Protein AF-A0A3P7NT03-F1 (afdb_monomer_lite)

pLDDT: mean 86.5, std 14.12, range [41.0, 97.88]

Organism: Dibothriocephalus latus (NCBI:txid60516)

InterPro domains:
  IPR024571 ERAP1-like C-terminal domain [PF11838] (2-152)

Secondary structure (DSSP, 8-state):
-GGGGTT---HHHHHHHHHHHHHHHHHHHHHHPPPSSS---PPPPHHHHHHHHHHHHHHHHHHHHH-SS--TT--HHHHHHHHHHHHHHHHTT-HHHHHHHHHHHHHHHHHHHHSPTTSPP-SPPPHHHHHHHHHHHHHHHHHHHHHHHHHHHHHHHHGGGSSSPPP-

Structure (mmCIF, N/CA/C/O backbone):
data_AF-A0A3P7NT03-F1
#
_entry.id   AF-A0A3P7NT03-F1
#
loop_
_atom_site.group_PDB
_atom_site.id
_atom_site.type_symbol
_atom_site.label_atom_id
_atom_site.label_alt_id
_atom_site.label_comp_id
_atom_site.label_asym_id
_atom_site.label_entity_id
_atom_site.label_seq_id
_atom_site.pdbx_PDB_ins_code
_atom_site.Cartn_x
_atom_site.Cartn_y
_atom_site.Cartn_z
_atom_site.occupancy
_atom_site.B_iso_or_equiv
_atom_site.auth_seq_id
_atom_site.auth_comp_id
_atom_site.auth_asym_id
_atom_site.auth_atom_id
_atom_site.pdbx_PDB_model_num
ATOM 1 N N . MET A 1 1 ? 21.536 -10.353 -6.573 1.00 52.12 1 MET A N 1
ATOM 2 C CA . MET A 1 1 ? 21.530 -10.018 -5.131 1.00 52.12 1 MET A CA 1
ATOM 3 C C . MET A 1 1 ? 20.131 -10.073 -4.513 1.00 52.12 1 MET A C 1
ATOM 5 O O . MET A 1 1 ? 20.013 -10.629 -3.436 1.00 52.12 1 MET A O 1
ATOM 9 N N . THR A 1 2 ? 19.061 -9.627 -5.185 1.00 57.62 2 THR A N 1
ATOM 10 C CA . THR A 1 2 ? 17.682 -9.627 -4.634 1.00 57.62 2 THR A CA 1
ATOM 11 C C . THR A 1 2 ? 17.112 -11.000 -4.253 1.00 57.62 2 THR A C 1
ATOM 13 O O . THR A 1 2 ? 16.342 -11.088 -3.306 1.00 57.62 2 THR A O 1
ATOM 16 N N . ARG A 1 3 ? 17.541 -12.088 -4.910 1.00 64.88 3 ARG A N 1
ATOM 17 C CA . ARG A 1 3 ? 17.150 -13.468 -4.548 1.00 64.88 3 ARG A CA 1
ATOM 18 C C . ARG A 1 3 ? 17.478 -13.858 -3.099 1.00 64.88 3 ARG A C 1
ATOM 20 O O . ARG A 1 3 ? 16.793 -14.711 -2.557 1.00 64.88 3 ARG A O 1
ATOM 27 N N . ALA A 1 4 ? 18.485 -13.241 -2.476 1.00 73.81 4 ALA A N 1
ATOM 28 C CA . ALA A 1 4 ? 18.837 -13.518 -1.080 1.00 73.81 4 ALA A CA 1
ATOM 29 C C . ALA A 1 4 ? 17.763 -13.046 -0.083 1.00 73.81 4 ALA A C 1
ATOM 31 O O . ALA A 1 4 ? 17.723 -13.545 1.031 1.00 73.81 4 ALA A O 1
ATOM 32 N N . TYR A 1 5 ? 16.890 -12.120 -0.494 1.00 74.56 5 TYR A N 1
ATOM 33 C CA . TYR A 1 5 ? 15.818 -11.570 0.340 1.00 74.56 5 TYR A CA 1
ATOM 34 C C . TYR A 1 5 ? 14.468 -12.261 0.115 1.00 74.56 5 TYR A C 1
ATOM 36 O O . TYR A 1 5 ? 13.448 -11.826 0.641 1.00 74.56 5 TYR A O 1
ATOM 44 N N . THR A 1 6 ? 14.423 -13.325 -0.695 1.00 75.94 6 THR A N 1
ATOM 45 C CA . THR A 1 6 ? 13.191 -14.105 -0.861 1.00 75.94 6 THR A CA 1
ATOM 46 C C . THR A 1 6 ? 12.897 -14.849 0.440 1.00 75.94 6 THR A C 1
ATOM 48 O O . THR A 1 6 ? 13.698 -15.679 0.859 1.00 75.94 6 THR A O 1
ATOM 51 N N . GLY A 1 7 ? 11.758 -14.548 1.068 1.00 76.38 7 GLY A N 1
ATOM 52 C CA . GLY A 1 7 ? 11.378 -15.121 2.365 1.00 76.38 7 GLY A CA 1
ATOM 53 C C . GLY A 1 7 ? 11.929 -14.378 3.587 1.00 76.38 7 GLY A C 1
ATOM 54 O O . GLY A 1 7 ? 11.743 -14.859 4.699 1.00 76.38 7 GLY A O 1
ATOM 55 N N . GLU A 1 8 ? 12.574 -13.223 3.399 1.00 88.69 8 GLU A N 1
ATOM 56 C CA . GLU A 1 8 ? 12.919 -12.309 4.495 1.00 88.69 8 GLU A CA 1
ATOM 57 C C . GLU A 1 8 ? 11.645 -11.841 5.214 1.00 88.69 8 GLU A C 1
ATOM 59 O O . GLU A 1 8 ? 10.677 -11.467 4.553 1.00 88.69 8 GLU A O 1
ATOM 64 N N . ASP A 1 9 ? 11.637 -11.821 6.546 1.00 91.50 9 ASP A N 1
ATOM 65 C CA . ASP A 1 9 ? 10.481 -11.423 7.362 1.00 91.50 9 ASP A CA 1
ATOM 66 C C . ASP A 1 9 ? 10.838 -10.490 8.531 1.00 91.50 9 ASP A C 1
ATOM 68 O O . ASP A 1 9 ? 10.007 -10.217 9.399 1.00 91.50 9 ASP A O 1
ATOM 72 N N . SER A 1 10 ? 12.046 -9.929 8.534 1.00 93.75 10 SER A N 1
ATOM 73 C CA . SER A 1 10 ? 12.445 -8.895 9.481 1.00 93.75 10 SER A CA 1
ATOM 74 C C . SER A 1 10 ? 11.955 -7.511 9.053 1.00 93.75 10 SER A C 1
ATOM 76 O O . SER A 1 10 ? 12.306 -7.009 7.979 1.00 93.75 10 SER A O 1
ATOM 78 N N . TYR A 1 11 ? 11.222 -6.833 9.941 1.00 94.25 11 TYR A N 1
ATOM 79 C CA . TYR A 1 11 ? 10.833 -5.429 9.777 1.00 94.25 11 TYR A CA 1
ATOM 80 C C . TYR A 1 11 ? 12.037 -4.524 9.478 1.00 94.25 11 TYR A C 1
ATOM 82 O O . TYR A 1 11 ? 11.968 -3.672 8.590 1.00 94.25 11 TYR A O 1
ATOM 90 N N . SER A 1 12 ? 13.154 -4.700 10.193 1.00 95.06 12 SER A N 1
ATOM 91 C CA . SER A 1 12 ? 14.313 -3.813 10.048 1.00 95.06 12 SER A CA 1
ATOM 92 C C . SER A 1 12 ? 14.933 -3.920 8.656 1.00 95.06 12 SER A C 1
ATOM 94 O O . SER A 1 12 ? 15.227 -2.896 8.040 1.00 95.06 12 SER A O 1
ATOM 96 N N . VAL A 1 13 ? 15.041 -5.135 8.113 1.00 95.38 13 VAL A N 1
ATOM 97 C CA . VAL A 1 13 ? 15.543 -5.364 6.752 1.00 95.38 13 VAL A CA 1
ATOM 98 C C . VAL A 1 13 ? 14.566 -4.801 5.722 1.00 95.38 13 VAL A C 1
ATOM 100 O O . VAL A 1 13 ? 14.968 -4.058 4.823 1.00 95.38 13 VAL A O 1
ATOM 103 N N . TRP A 1 14 ? 13.273 -5.089 5.879 1.00 96.31 14 TRP A N 1
ATOM 104 C CA . TRP A 1 14 ? 12.242 -4.626 4.953 1.00 96.31 14 TRP A CA 1
ATOM 105 C C . TRP A 1 14 ? 12.077 -3.110 4.924 1.00 96.31 14 TRP A C 1
ATOM 107 O O . TRP A 1 14 ? 11.837 -2.566 3.850 1.00 96.31 14 TRP A O 1
ATOM 117 N N . SER A 1 15 ? 12.250 -2.413 6.048 1.00 95.19 15 SER A N 1
ATOM 118 C CA . SER A 1 15 ? 12.194 -0.946 6.084 1.00 95.19 15 SER A CA 1
ATOM 119 C C . SER A 1 15 ? 13.243 -0.301 5.169 1.00 95.19 15 SER A C 1
ATOM 121 O O . SER A 1 15 ? 12.922 0.594 4.385 1.00 95.19 15 SER A O 1
ATOM 123 N N . VAL A 1 16 ? 14.474 -0.821 5.186 1.00 96.19 16 VAL A N 1
ATOM 124 C CA . VAL A 1 16 ? 15.570 -0.350 4.330 1.00 96.19 16 VAL A CA 1
ATOM 125 C C . VAL A 1 16 ? 15.345 -0.779 2.881 1.00 96.19 16 VAL A C 1
ATOM 127 O O . VAL A 1 16 ? 15.507 0.022 1.957 1.00 96.19 16 VAL A O 1
ATOM 130 N N . LEU A 1 17 ? 14.928 -2.029 2.665 1.00 95.25 17 LEU A N 1
ATOM 131 C CA . LEU A 1 17 ? 14.656 -2.558 1.330 1.00 95.25 17 LEU A CA 1
ATOM 132 C C . LEU A 1 17 ? 13.537 -1.774 0.630 1.00 95.25 17 LEU A C 1
ATOM 134 O O . LEU A 1 17 ? 13.696 -1.369 -0.522 1.00 95.25 17 LEU A O 1
ATOM 138 N N . ALA A 1 18 ? 12.429 -1.513 1.324 1.00 95.50 18 ALA A N 1
ATOM 139 C CA . ALA A 1 18 ? 11.299 -0.754 0.800 1.00 95.50 18 ALA A CA 1
ATOM 140 C C . ALA A 1 18 ? 11.693 0.685 0.447 1.00 95.50 18 ALA A C 1
ATOM 142 O O . ALA A 1 18 ? 11.285 1.191 -0.601 1.00 95.50 18 ALA A O 1
ATOM 143 N N . GLN A 1 19 ? 12.538 1.323 1.264 1.00 95.81 19 GLN A N 1
ATOM 144 C CA . GLN A 1 19 ? 13.076 2.645 0.955 1.00 95.81 19 GLN A CA 1
ATOM 145 C C . GLN A 1 19 ? 13.895 2.623 -0.342 1.00 95.81 19 GLN A C 1
ATOM 147 O O . GLN A 1 19 ? 13.640 3.430 -1.236 1.00 95.81 19 GLN A O 1
ATOM 152 N N . GLY A 1 20 ? 14.809 1.659 -0.492 1.00 96.19 20 GLY A N 1
ATOM 153 C CA . GLY A 1 20 ? 15.608 1.499 -1.709 1.00 96.19 20 GLY A CA 1
ATOM 154 C C . GLY A 1 20 ? 14.755 1.248 -2.958 1.00 96.19 20 GLY A C 1
ATOM 155 O O . GLY A 1 20 ? 14.949 1.900 -3.984 1.00 96.19 20 GLY A O 1
ATOM 156 N N . LEU A 1 21 ? 13.756 0.363 -2.864 1.00 95.69 21 LEU A N 1
ATOM 157 C CA . LEU A 1 21 ? 12.806 0.099 -3.953 1.00 95.69 21 LEU A CA 1
ATOM 158 C C . LEU A 1 21 ? 12.003 1.354 -4.327 1.00 95.69 21 LEU A C 1
ATOM 160 O O . LEU A 1 21 ? 11.770 1.611 -5.510 1.00 95.69 21 LEU A O 1
ATOM 164 N N . SER A 1 22 ? 11.602 2.160 -3.338 1.00 94.06 22 SER A N 1
ATOM 165 C CA . SER A 1 22 ? 10.911 3.428 -3.581 1.00 94.06 22 SER A CA 1
ATOM 166 C C . SER A 1 22 ? 11.816 4.447 -4.275 1.00 94.06 22 SER A C 1
ATOM 168 O O . SER A 1 22 ? 11.352 5.130 -5.185 1.00 94.06 22 SER A O 1
ATOM 170 N N . SER A 1 23 ? 13.093 4.544 -3.897 1.00 96.12 23 SER A N 1
ATOM 171 C CA . SER A 1 23 ? 14.052 5.432 -4.564 1.00 96.12 23 SER A CA 1
ATOM 172 C C . SER A 1 23 ? 14.255 5.051 -6.030 1.00 96.12 23 SER A C 1
ATOM 174 O O . SER A 1 23 ? 14.211 5.921 -6.895 1.00 96.12 23 SER A O 1
ATOM 176 N N . VAL A 1 24 ? 14.403 3.756 -6.333 1.00 95.62 24 VAL A N 1
ATOM 177 C CA . VAL A 1 24 ? 14.500 3.278 -7.723 1.00 95.62 24 VAL A CA 1
ATOM 178 C C . VAL A 1 24 ? 13.238 3.628 -8.508 1.00 95.62 24 VAL A C 1
ATOM 180 O O . VAL A 1 24 ? 13.340 4.115 -9.629 1.00 95.62 24 VAL A O 1
ATOM 183 N N . ARG A 1 25 ? 12.050 3.441 -7.918 1.00 93.75 25 ARG A N 1
ATOM 184 C CA . ARG A 1 25 ? 10.785 3.804 -8.571 1.00 93.75 25 ARG A CA 1
ATOM 185 C C . ARG A 1 25 ? 10.738 5.276 -8.962 1.00 93.75 25 ARG A C 1
ATOM 187 O O . ARG A 1 25 ? 10.371 5.566 -10.093 1.00 93.75 25 ARG A O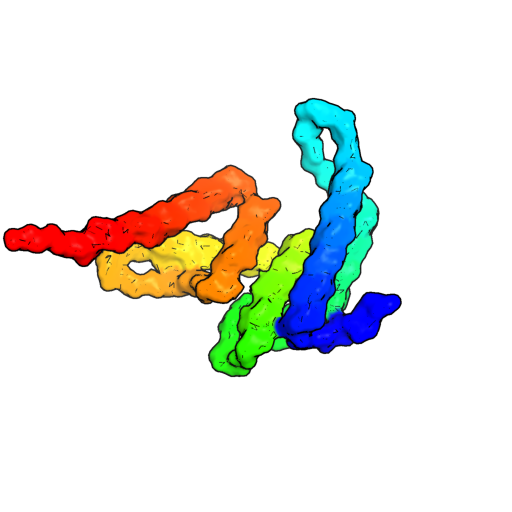 1
ATOM 194 N N . VAL A 1 26 ? 11.104 6.175 -8.047 1.00 92.12 26 VAL A N 1
ATOM 195 C CA . VAL A 1 26 ? 11.129 7.619 -8.328 1.00 92.12 26 VAL A CA 1
ATOM 196 C C . VAL A 1 26 ? 12.037 7.901 -9.522 1.00 92.12 26 VAL A C 1
ATOM 198 O O . VAL A 1 26 ? 11.605 8.553 -10.460 1.00 92.12 26 VAL A O 1
ATOM 201 N N . LEU A 1 27 ? 13.247 7.335 -9.552 1.00 92.81 27 LEU A N 1
ATOM 202 C CA . LEU A 1 27 ? 14.165 7.531 -10.678 1.00 92.81 27 LEU A CA 1
ATOM 203 C C . LEU A 1 27 ? 13.582 7.047 -12.012 1.00 92.81 27 LEU A C 1
ATOM 205 O O . LEU A 1 27 ? 13.710 7.746 -13.011 1.00 92.81 27 LEU A O 1
ATOM 209 N N . LEU A 1 28 ? 12.923 5.884 -12.038 1.00 91.38 28 LEU A N 1
ATOM 210 C CA . LEU A 1 28 ? 12.272 5.384 -13.255 1.00 91.38 28 LEU A CA 1
ATOM 211 C C . LEU A 1 28 ? 11.151 6.319 -13.730 1.00 91.38 28 LEU A C 1
ATOM 213 O O . LEU A 1 28 ? 11.025 6.569 -14.925 1.00 91.38 28 LEU A O 1
ATOM 217 N N . GLN A 1 29 ? 10.366 6.858 -12.797 1.00 87.31 29 GLN A N 1
ATOM 218 C CA . GLN A 1 29 ? 9.259 7.767 -13.099 1.00 87.31 29 GLN A CA 1
ATOM 219 C C . GLN A 1 29 ? 9.749 9.123 -13.615 1.00 87.31 29 GLN A C 1
ATOM 221 O O . GLN A 1 29 ? 9.207 9.630 -14.593 1.00 87.31 29 GLN A O 1
ATOM 226 N N . GLU A 1 30 ? 10.815 9.664 -13.025 1.00 86.31 30 GLU A N 1
ATOM 227 C CA . GLU A 1 30 ? 11.469 10.887 -13.503 1.00 86.31 30 GLU A CA 1
ATOM 228 C C . GLU A 1 30 ? 12.074 10.697 -14.902 1.00 86.31 30 GLU A C 1
ATOM 230 O O . GLU A 1 30 ? 11.953 11.571 -15.754 1.00 86.31 30 GLU A O 1
ATOM 235 N N . MET A 1 31 ? 12.679 9.537 -15.186 1.00 84.19 31 MET A N 1
ATOM 236 C CA . MET A 1 31 ? 13.209 9.230 -16.524 1.00 84.19 31 MET A CA 1
ATOM 237 C C . MET A 1 31 ? 12.110 9.092 -17.585 1.00 84.19 31 MET A C 1
ATOM 239 O O . MET A 1 31 ? 12.341 9.403 -18.753 1.00 84.19 31 MET A O 1
ATOM 243 N N . ALA A 1 32 ? 10.927 8.613 -17.194 1.00 78.94 32 ALA A N 1
ATOM 244 C CA . ALA A 1 32 ? 9.774 8.482 -18.079 1.00 78.94 32 ALA A CA 1
ATOM 245 C C . ALA A 1 32 ? 9.038 9.815 -18.313 1.00 78.94 32 ALA A C 1
ATOM 247 O O . ALA A 1 32 ? 8.236 9.915 -19.247 1.00 78.94 32 ALA A O 1
ATOM 248 N N . TYR A 1 33 ? 9.299 10.836 -17.489 1.00 73.62 33 TYR A N 1
ATOM 249 C CA . TYR A 1 33 ? 8.666 12.143 -17.607 1.00 73.62 33 TYR A CA 1
ATOM 250 C C . TYR A 1 33 ? 9.094 12.841 -18.904 1.00 73.62 33 TYR A C 1
ATOM 252 O O . TYR A 1 33 ? 10.263 13.168 -19.117 1.00 73.62 33 TYR A O 1
ATOM 260 N N . LYS A 1 34 ? 8.132 13.095 -19.795 1.00 69.56 34 LYS A N 1
ATOM 261 C CA . LYS A 1 34 ? 8.362 13.884 -21.010 1.00 69.56 34 LYS A CA 1
ATOM 262 C C . LYS A 1 34 ? 8.205 15.361 -20.662 1.00 69.56 34 LYS A C 1
ATOM 264 O O . LYS A 1 34 ? 7.132 15.779 -20.246 1.00 69.56 34 LYS A O 1
ATOM 269 N N . ALA A 1 35 ? 9.269 16.144 -20.829 1.00 64.50 35 ALA A N 1
ATOM 270 C CA . ALA A 1 35 ? 9.243 17.581 -20.563 1.00 64.50 35 ALA A CA 1
ATOM 271 C C . ALA A 1 35 ? 8.177 18.301 -21.421 1.00 64.50 35 ALA A C 1
ATOM 273 O O . ALA A 1 35 ? 8.180 18.174 -22.646 1.00 64.50 35 ALA A O 1
ATOM 274 N N . GLY A 1 36 ? 7.289 19.059 -20.769 1.00 65.06 36 GLY A N 1
ATOM 275 C CA . GLY A 1 36 ? 6.209 19.855 -21.367 1.00 65.06 36 GLY A CA 1
ATOM 276 C C . GLY A 1 36 ? 5.180 20.298 -20.312 1.00 65.06 36 GLY A C 1
ATOM 277 O O . GLY A 1 36 ? 5.162 19.746 -19.214 1.00 65.06 36 GLY A O 1
ATOM 278 N N . ASP A 1 37 ? 4.336 21.285 -20.639 1.00 58.91 37 ASP A N 1
ATOM 279 C CA . ASP A 1 37 ? 3.297 21.843 -19.740 1.00 58.91 37 ASP A CA 1
ATOM 280 C C . ASP A 1 37 ? 2.025 20.970 -19.637 1.00 58.91 37 ASP A C 1
ATOM 282 O O . ASP A 1 37 ? 1.068 21.323 -18.945 1.00 58.91 37 ASP A O 1
ATOM 286 N N . GLU A 1 38 ? 1.985 19.822 -20.316 1.00 63.62 38 GLU A N 1
ATOM 287 C CA . GLU A 1 38 ? 0.846 18.904 -20.271 1.00 63.62 38 GLU A CA 1
ATOM 288 C C . GLU A 1 38 ? 1.046 17.820 -19.206 1.00 63.62 38 GLU A C 1
ATOM 290 O O . GLU A 1 38 ? 2.002 17.044 -19.239 1.00 63.62 38 GLU A O 1
ATOM 295 N N . VAL A 1 39 ? 0.098 17.726 -18.270 1.00 61.84 39 VAL A N 1
ATOM 296 C CA . VAL A 1 39 ? 0.046 16.635 -17.290 1.00 61.84 39 VAL A CA 1
ATOM 297 C C . VAL A 1 39 ? -0.337 15.342 -18.014 1.00 61.84 39 VAL A C 1
ATOM 299 O O . VAL A 1 39 ? -1.512 15.095 -18.286 1.00 61.84 39 VAL A O 1
ATOM 302 N N . PHE A 1 40 ? 0.655 14.509 -18.326 1.00 63.91 40 PHE A N 1
ATOM 303 C CA . PHE A 1 40 ? 0.454 13.222 -18.988 1.00 63.91 40 PHE A CA 1
ATOM 304 C C . PHE A 1 40 ? 0.563 12.060 -17.992 1.00 63.91 40 PHE A C 1
ATOM 306 O O . PHE A 1 40 ? 1.633 11.773 -17.455 1.00 63.91 40 PHE A O 1
ATOM 313 N N . PHE A 1 41 ? -0.543 11.347 -17.770 1.00 65.19 41 PHE A N 1
ATOM 314 C CA . PHE A 1 41 ? -0.538 10.088 -17.023 1.00 65.19 41 PHE A CA 1
ATOM 315 C C . PHE A 1 41 ? -0.153 8.947 -17.968 1.00 65.19 41 PHE A C 1
ATOM 317 O O . PHE A 1 41 ? -1.015 8.334 -18.596 1.00 65.19 41 PHE A O 1
ATOM 324 N N . SER A 1 42 ? 1.149 8.691 -18.098 1.00 65.31 42 SER A N 1
ATOM 325 C CA . SER A 1 42 ? 1.651 7.621 -18.963 1.00 65.31 42 SER A CA 1
ATOM 326 C C . SER A 1 42 ? 1.215 6.238 -18.481 1.00 65.31 42 SER A C 1
ATOM 328 O O . SER A 1 42 ? 1.118 5.971 -17.279 1.00 65.31 42 SER A O 1
ATOM 330 N N . GLU A 1 43 ? 1.020 5.327 -19.436 1.00 81.31 43 GLU A N 1
ATOM 331 C CA . GLU A 1 43 ? 1.084 3.897 -19.148 1.00 81.31 43 GLU A CA 1
ATOM 332 C C . GLU A 1 43 ? 2.440 3.548 -18.520 1.00 81.31 43 GLU A C 1
ATOM 334 O O . GLU A 1 43 ? 3.435 4.249 -18.739 1.00 81.31 43 GLU A O 1
ATOM 339 N N . LEU A 1 44 ? 2.464 2.470 -17.728 1.00 86.31 44 LEU A N 1
ATOM 340 C CA . LEU A 1 44 ? 3.683 2.015 -17.063 1.00 86.31 44 LEU A CA 1
ATOM 341 C C . LEU A 1 44 ? 4.762 1.684 -18.094 1.00 86.31 44 LEU A C 1
ATOM 343 O O . LEU A 1 44 ? 4.513 0.918 -19.029 1.00 86.31 44 LEU A O 1
ATOM 347 N N . SER A 1 45 ? 5.972 2.192 -17.874 1.00 89.44 45 SER A N 1
ATOM 348 C CA . SER A 1 45 ? 7.118 1.804 -18.694 1.00 89.44 45 SER A CA 1
ATOM 349 C C . SER A 1 45 ? 7.472 0.317 -18.476 1.00 89.44 45 SER A C 1
ATOM 351 O O . SER A 1 45 ? 7.160 -0.251 -17.420 1.00 89.44 45 SER A O 1
ATOM 353 N N . PRO A 1 46 ? 8.160 -0.346 -19.426 1.00 92.12 46 PRO A N 1
ATOM 354 C CA . PRO A 1 46 ? 8.658 -1.711 -19.231 1.00 92.12 46 PRO A CA 1
ATOM 355 C C . PRO A 1 46 ? 9.510 -1.875 -17.962 1.00 92.12 46 PRO A C 1
ATOM 357 O O . PRO A 1 46 ? 9.427 -2.899 -17.282 1.00 92.12 46 PRO A O 1
ATOM 360 N N . GLU A 1 47 ? 10.296 -0.860 -17.608 1.00 93.31 47 GLU A N 1
ATOM 361 C CA . GLU A 1 47 ? 11.122 -0.823 -16.401 1.00 93.31 47 GLU A CA 1
ATOM 362 C C . GLU A 1 47 ? 10.263 -0.743 -15.136 1.00 93.31 47 GLU A C 1
ATOM 364 O O . GLU A 1 47 ? 10.535 -1.450 -14.163 1.00 93.31 47 GLU A O 1
ATOM 369 N N . GLU A 1 48 ? 9.193 0.059 -15.145 1.00 92.88 48 GLU A N 1
ATOM 370 C CA . GLU A 1 48 ? 8.243 0.107 -14.032 1.00 92.88 48 GLU A CA 1
ATOM 371 C C . GLU A 1 48 ? 7.496 -1.222 -13.864 1.00 92.88 48 GLU A C 1
ATOM 373 O O . GLU A 1 48 ? 7.300 -1.680 -12.735 1.00 92.88 48 GLU A O 1
ATOM 378 N N . VAL A 1 49 ? 7.118 -1.880 -14.967 1.00 95.00 49 VAL A N 1
ATOM 379 C CA . VAL A 1 49 ? 6.534 -3.232 -14.942 1.00 95.00 49 VAL A CA 1
ATOM 380 C C . VAL A 1 49 ? 7.533 -4.235 -14.359 1.00 95.00 49 VAL A C 1
ATOM 382 O O . VAL A 1 49 ? 7.177 -5.029 -13.486 1.00 95.00 49 VAL A O 1
ATOM 385 N N . GLY A 1 50 ? 8.799 -4.171 -14.778 1.00 96.06 50 GLY A N 1
ATOM 386 C CA . GLY A 1 50 ? 9.877 -4.991 -14.227 1.00 96.06 50 GLY A CA 1
ATOM 387 C C . GLY A 1 50 ? 10.057 -4.794 -12.719 1.00 96.06 50 GLY A C 1
ATOM 388 O O . GLY A 1 50 ? 10.145 -5.773 -11.973 1.00 96.06 50 GLY A O 1
ATOM 389 N N . LEU A 1 51 ? 10.037 -3.543 -12.250 1.00 96.25 51 LEU A N 1
ATOM 390 C CA . LEU A 1 51 ? 10.114 -3.226 -10.825 1.00 96.25 51 LEU A CA 1
ATOM 391 C C . LEU A 1 51 ? 8.886 -3.732 -10.058 1.00 96.25 51 LEU A C 1
ATOM 393 O O . LEU A 1 51 ? 9.040 -4.296 -8.977 1.00 96.25 51 LEU A O 1
ATOM 397 N N . ASN A 1 52 ? 7.676 -3.589 -10.608 1.00 96.50 52 ASN A N 1
ATOM 398 C CA . ASN A 1 52 ? 6.459 -4.130 -9.995 1.00 96.50 52 ASN A CA 1
ATOM 399 C C . ASN A 1 52 ? 6.546 -5.653 -9.824 1.00 96.50 52 ASN A C 1
ATOM 401 O O . ASN A 1 52 ? 6.224 -6.170 -8.752 1.00 96.50 52 ASN A O 1
ATOM 405 N N . ASN A 1 53 ? 7.033 -6.364 -10.845 1.00 96.56 53 ASN A N 1
ATOM 406 C CA . ASN A 1 53 ? 7.227 -7.812 -10.791 1.00 96.56 53 ASN A CA 1
ATOM 407 C C . ASN A 1 53 ? 8.239 -8.206 -9.710 1.00 96.56 53 ASN A C 1
ATOM 409 O O . ASN A 1 53 ? 7.979 -9.125 -8.936 1.00 96.56 53 ASN A O 1
ATOM 413 N N . LEU A 1 54 ? 9.362 -7.488 -9.613 1.00 95.81 54 LEU A N 1
ATOM 414 C CA . LEU A 1 54 ? 10.365 -7.718 -8.574 1.00 95.81 54 LEU A CA 1
ATOM 415 C C . LEU A 1 54 ? 9.799 -7.479 -7.167 1.00 95.81 54 LEU A C 1
ATOM 417 O O . LEU A 1 54 ? 9.946 -8.338 -6.300 1.00 95.81 54 LEU A O 1
ATOM 421 N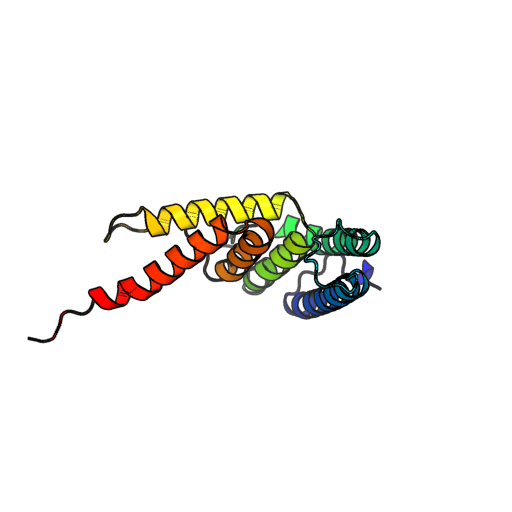 N . CYS A 1 55 ? 9.136 -6.340 -6.939 1.00 96.62 55 CYS A N 1
ATOM 422 C CA . CYS A 1 55 ? 8.504 -6.027 -5.656 1.00 96.62 55 CYS A CA 1
ATOM 423 C C . CYS A 1 55 ? 7.500 -7.110 -5.253 1.00 96.62 55 CYS A C 1
ATOM 425 O O . CYS A 1 55 ? 7.511 -7.563 -4.111 1.00 96.62 55 CYS A O 1
ATOM 427 N N . THR A 1 56 ? 6.674 -7.557 -6.202 1.00 96.62 56 THR A N 1
ATOM 428 C CA . THR A 1 56 ? 5.693 -8.623 -5.977 1.00 96.62 56 THR A CA 1
ATOM 429 C C . THR A 1 56 ? 6.387 -9.927 -5.589 1.00 96.62 56 THR A C 1
ATOM 431 O O . THR A 1 56 ? 6.068 -10.497 -4.554 1.00 96.62 56 THR A O 1
ATOM 434 N N . GLN A 1 57 ? 7.396 -10.370 -6.342 1.00 95.31 57 GLN A N 1
ATOM 435 C CA . GLN A 1 57 ? 8.126 -11.608 -6.037 1.00 95.31 57 GLN A CA 1
ATOM 436 C C . GLN A 1 57 ? 8.777 -11.601 -4.649 1.00 95.31 57 GLN A C 1
ATOM 438 O O . GLN A 1 57 ? 8.796 -12.632 -3.982 1.00 95.31 57 GLN A O 1
ATOM 443 N N . LEU A 1 58 ? 9.308 -10.458 -4.208 1.00 95.06 58 LEU A N 1
ATOM 444 C CA . LEU A 1 58 ? 9.935 -10.344 -2.892 1.00 95.06 58 LEU A CA 1
ATOM 445 C C . LEU A 1 58 ? 8.902 -10.313 -1.759 1.00 95.06 58 LEU A C 1
ATOM 447 O O . LEU A 1 58 ? 9.109 -10.948 -0.730 1.00 95.06 58 LEU A O 1
ATOM 451 N N . ALA A 1 59 ? 7.808 -9.570 -1.937 1.00 96.12 59 ALA A N 1
ATOM 452 C CA . ALA A 1 59 ? 6.854 -9.278 -0.868 1.00 96.12 59 ALA A CA 1
ATOM 453 C C . ALA A 1 59 ? 5.747 -10.336 -0.717 1.00 96.12 59 ALA A C 1
ATOM 455 O O . ALA A 1 59 ? 5.186 -10.476 0.369 1.00 96.12 59 ALA A O 1
ATOM 456 N N . MET A 1 60 ? 5.436 -11.098 -1.772 1.00 95.69 60 MET A N 1
ATOM 457 C CA . MET A 1 60 ? 4.357 -12.094 -1.747 1.00 95.69 60 MET A CA 1
ATOM 458 C C . MET A 1 60 ? 4.530 -13.189 -0.684 1.00 95.69 60 MET A C 1
ATOM 460 O O . MET A 1 60 ? 3.563 -13.416 0.036 1.00 95.69 60 MET A O 1
ATOM 464 N N . PRO A 1 61 ? 5.713 -13.807 -0.479 1.00 94.69 61 PRO A N 1
ATOM 465 C CA . PRO A 1 61 ? 5.876 -14.819 0.572 1.00 94.69 61 PRO A CA 1
ATOM 466 C C . PRO A 1 61 ? 5.535 -14.293 1.975 1.00 94.69 61 PRO A C 1
ATOM 468 O O . PRO A 1 61 ? 4.961 -14.994 2.805 1.00 94.69 61 PRO A O 1
ATOM 471 N N . VAL A 1 62 ? 5.862 -13.025 2.227 1.00 94.69 62 VAL A N 1
ATOM 472 C CA . VAL A 1 62 ? 5.579 -12.333 3.487 1.00 94.69 62 VAL A CA 1
ATOM 473 C C . VAL A 1 62 ? 4.079 -12.054 3.601 1.00 94.69 62 VAL A C 1
ATOM 475 O O . VAL A 1 62 ? 3.457 -12.333 4.624 1.00 94.69 62 VAL A O 1
ATOM 478 N N . TYR A 1 63 ? 3.466 -11.569 2.521 1.00 95.94 63 TYR A N 1
ATOM 479 C CA . TYR A 1 63 ? 2.028 -11.319 2.466 1.00 95.94 63 TYR A CA 1
ATOM 480 C C . TYR A 1 63 ? 1.190 -12.590 2.648 1.00 95.94 63 TYR A C 1
ATOM 482 O O . TYR A 1 63 ? 0.202 -12.569 3.376 1.00 95.94 63 TYR A O 1
ATOM 490 N N . GLU A 1 64 ? 1.599 -13.709 2.055 1.00 94.19 64 GLU A N 1
ATOM 491 C CA . GLU A 1 64 ? 0.933 -15.007 2.207 1.00 94.19 64 GLU A CA 1
ATOM 492 C C . GLU A 1 64 ? 1.009 -15.536 3.648 1.00 94.19 64 GLU A C 1
ATOM 494 O O . GLU A 1 64 ? 0.069 -16.170 4.123 1.00 94.19 64 GLU A O 1
ATOM 499 N N . LYS A 1 65 ? 2.092 -15.227 4.374 1.00 91.19 65 LYS A N 1
ATOM 500 C CA . LYS A 1 65 ? 2.282 -15.621 5.778 1.00 91.19 65 LYS A CA 1
ATOM 501 C C . LYS A 1 65 ? 1.412 -14.816 6.752 1.00 91.19 65 LYS A C 1
ATOM 503 O O . LYS A 1 65 ? 0.857 -15.382 7.701 1.00 91.19 65 LYS A O 1
ATOM 508 N N . PHE A 1 66 ? 1.314 -13.500 6.557 1.00 89.50 66 PHE A N 1
ATOM 509 C CA . PHE A 1 66 ? 0.692 -12.588 7.533 1.00 89.50 66 PHE A CA 1
ATOM 510 C C . PHE A 1 66 ? -0.692 -12.072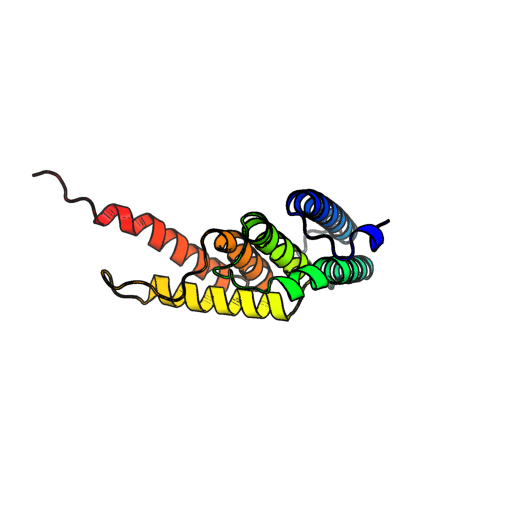 7.139 1.00 89.50 66 PHE A C 1
ATOM 512 O O . PHE A 1 66 ? -1.445 -11.631 8.007 1.00 89.50 66 PHE A O 1
ATOM 519 N N . GLY A 1 67 ? -1.031 -12.123 5.853 1.00 93.50 67 GLY A N 1
ATOM 520 C CA . GLY A 1 67 ? -2.279 -11.600 5.319 1.00 93.50 67 GLY A CA 1
ATOM 521 C C . GLY A 1 67 ? -2.393 -10.073 5.369 1.00 93.50 67 GLY A C 1
ATOM 522 O O . GLY A 1 67 ? -1.434 -9.340 5.617 1.00 93.50 67 GLY A O 1
ATOM 523 N N . PHE A 1 68 ? -3.606 -9.594 5.084 1.00 95.94 68 PHE A N 1
ATOM 524 C CA . PHE A 1 68 ? -3.931 -8.165 5.042 1.00 95.94 68 PHE A CA 1
ATOM 525 C C . PHE A 1 68 ? -4.273 -7.589 6.417 1.00 95.94 68 PHE A C 1
ATOM 527 O O . PHE A 1 68 ? -3.853 -6.478 6.728 1.00 95.94 68 PHE A O 1
ATOM 534 N N . ASP A 1 69 ? -5.034 -8.332 7.217 1.00 93.88 69 ASP A N 1
ATOM 535 C CA . ASP A 1 69 ? -5.549 -7.865 8.500 1.00 93.88 69 ASP A CA 1
ATOM 536 C C . ASP A 1 69 ? -4.610 -8.244 9.656 1.00 93.88 69 ASP A C 1
ATOM 538 O O . ASP A 1 69 ? -3.936 -9.279 9.587 1.00 93.88 69 ASP A O 1
ATOM 542 N N . PRO A 1 70 ? -4.552 -7.433 10.728 1.00 92.94 70 PRO A N 1
ATOM 543 C CA . PRO A 1 70 ? -3.884 -7.820 11.962 1.00 92.94 70 PRO A CA 1
ATOM 544 C C . PRO A 1 70 ? -4.565 -9.034 12.593 1.00 92.94 70 PRO A C 1
ATOM 546 O O . PRO A 1 70 ? -5.791 -9.164 12.548 1.00 92.94 70 PRO A O 1
ATOM 549 N N . ARG A 1 71 ? -3.774 -9.893 13.229 1.00 91.88 71 ARG A N 1
ATOM 550 C CA . ARG A 1 71 ? -4.248 -11.076 13.950 1.00 91.88 71 ARG A CA 1
ATOM 551 C C . ARG A 1 71 ? -3.835 -11.002 15.422 1.00 91.88 71 ARG A C 1
ATOM 553 O O . ARG A 1 71 ? -2.788 -10.429 15.719 1.00 91.88 71 ARG A O 1
ATOM 560 N N . PRO A 1 72 ? -4.616 -11.580 16.350 1.00 89.81 72 PRO A N 1
ATOM 561 C CA . PRO A 1 72 ? -4.298 -11.556 17.781 1.00 89.81 72 PRO A CA 1
ATOM 562 C C . PRO A 1 72 ? -2.922 -12.135 18.141 1.00 89.81 72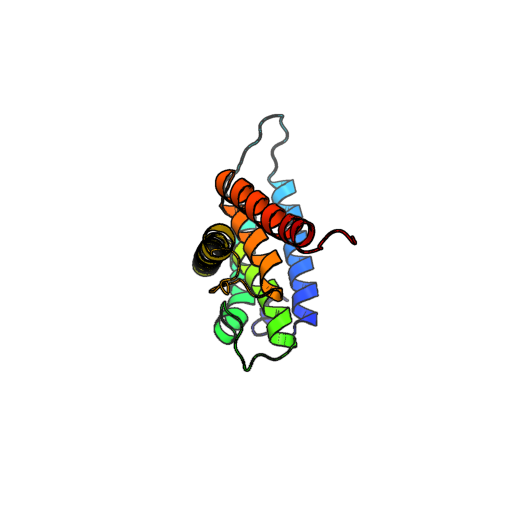 PRO A C 1
ATOM 564 O O . PRO A 1 72 ? -2.318 -11.723 19.126 1.00 89.81 72 PRO A O 1
ATOM 567 N N . GLU A 1 73 ? -2.441 -13.096 17.356 1.00 92.88 73 GLU A N 1
ATOM 568 C CA . GLU A 1 73 ? -1.161 -13.780 17.529 1.00 92.88 73 GLU A CA 1
ATOM 569 C C . GLU A 1 73 ? 0.039 -13.064 16.890 1.00 92.88 73 GLU A C 1
ATOM 571 O O . GLU A 1 73 ? 1.159 -13.569 16.976 1.00 92.88 73 GLU A O 1
ATOM 576 N N . ASP A 1 74 ? -0.173 -11.920 16.235 1.00 91.88 74 ASP A N 1
ATOM 577 C CA . ASP A 1 74 ? 0.910 -11.188 15.587 1.00 91.88 74 ASP A CA 1
ATOM 578 C C . ASP A 1 74 ? 1.944 -10.696 16.604 1.00 91.88 74 ASP A C 1
ATOM 580 O O . ASP A 1 74 ? 1.628 -10.084 17.629 1.00 91.88 74 ASP A O 1
ATOM 584 N N . SER A 1 75 ? 3.216 -10.909 16.280 1.00 93.38 75 SER A N 1
ATOM 585 C CA . SER A 1 75 ? 4.304 -10.282 17.017 1.00 93.38 75 SER A CA 1
ATOM 586 C C . SER A 1 75 ? 4.394 -8.787 16.690 1.00 93.38 75 SER A C 1
ATOM 588 O O . SER A 1 75 ? 3.904 -8.314 15.664 1.00 93.38 75 SER A O 1
ATOM 590 N N . ASN A 1 76 ? 5.114 -8.026 17.519 1.00 93.06 76 ASN A N 1
ATOM 591 C CA . ASN A 1 76 ? 5.402 -6.619 17.220 1.00 93.06 76 ASN A CA 1
ATOM 592 C C . ASN A 1 76 ? 6.114 -6.441 15.863 1.00 93.06 76 ASN A C 1
ATOM 594 O O . ASN A 1 76 ? 5.874 -5.462 15.161 1.00 93.06 76 ASN A O 1
ATOM 598 N N . ASN A 1 77 ? 6.974 -7.392 15.477 1.00 94.69 77 ASN A N 1
ATOM 599 C CA . ASN A 1 77 ? 7.611 -7.386 14.161 1.00 94.69 77 ASN A CA 1
ATOM 600 C C . ASN A 1 77 ? 6.569 -7.492 13.039 1.00 94.69 77 ASN A C 1
ATOM 602 O O . ASN A 1 77 ? 6.629 -6.719 12.089 1.00 94.69 77 ASN A O 1
ATOM 606 N N . ASP A 1 78 ? 5.596 -8.393 13.174 1.00 94.06 78 ASP A N 1
ATOM 607 C CA . ASP A 1 78 ? 4.569 -8.631 12.152 1.00 94.06 78 ASP A CA 1
ATOM 608 C C . ASP A 1 78 ? 3.654 -7.411 11.993 1.00 94.06 78 ASP A C 1
ATOM 610 O O . ASP A 1 78 ? 3.369 -6.983 10.870 1.00 94.06 78 ASP A O 1
ATOM 614 N N . SER A 1 79 ? 3.267 -6.793 13.114 1.00 92.88 79 SER A N 1
ATOM 615 C CA . SER A 1 79 ? 2.473 -5.560 13.132 1.00 92.88 79 SER A CA 1
ATOM 616 C C . SER A 1 79 ? 3.169 -4.400 12.420 1.00 92.88 79 SER A C 1
ATOM 618 O O . SER A 1 79 ? 2.517 -3.667 11.681 1.00 92.88 79 SER A O 1
ATOM 620 N N . LEU A 1 80 ? 4.489 -4.257 12.583 1.00 94.50 80 LEU A N 1
ATOM 621 C CA . LEU A 1 80 ? 5.275 -3.209 11.923 1.00 94.50 80 LEU A CA 1
ATOM 622 C C . LEU A 1 80 ? 5.604 -3.534 10.460 1.00 94.50 80 LEU A C 1
ATOM 624 O O . LEU A 1 80 ? 5.668 -2.637 9.617 1.00 94.50 80 LEU A O 1
ATOM 628 N N . LEU A 1 81 ? 5.818 -4.809 10.140 1.00 95.88 81 LEU A N 1
ATOM 629 C CA . LEU A 1 81 ? 6.169 -5.252 8.795 1.00 95.88 81 LEU A CA 1
ATOM 630 C C . LEU A 1 81 ? 4.977 -5.193 7.837 1.00 95.88 81 LEU A C 1
ATOM 632 O O . LEU A 1 81 ? 5.126 -4.782 6.685 1.00 95.88 81 LEU A O 1
ATOM 636 N N . ARG A 1 82 ? 3.781 -5.566 8.298 1.00 97.06 82 ARG A N 1
ATOM 637 C CA . ARG A 1 82 ? 2.572 -5.606 7.466 1.00 97.06 82 ARG A CA 1
ATOM 638 C C . ARG A 1 82 ? 2.297 -4.290 6.717 1.00 97.06 82 ARG A C 1
ATOM 640 O O . ARG A 1 82 ? 2.146 -4.360 5.496 1.00 97.06 82 ARG A O 1
ATOM 647 N N . PRO A 1 83 ? 2.283 -3.100 7.351 1.00 97.00 83 PRO A N 1
ATOM 648 C CA . PRO A 1 83 ? 2.115 -1.834 6.640 1.00 97.00 83 PRO A CA 1
ATOM 649 C C . PRO A 1 83 ? 3.131 -1.625 5.506 1.00 97.00 83 PRO A C 1
ATOM 651 O O . PRO A 1 83 ? 2.761 -1.093 4.460 1.00 97.00 83 PRO A O 1
ATOM 654 N N . ILE A 1 84 ? 4.387 -2.059 5.683 1.00 97.19 84 ILE A N 1
ATOM 655 C CA . ILE A 1 84 ? 5.442 -1.946 4.662 1.00 97.19 84 ILE A CA 1
ATOM 656 C C . ILE A 1 84 ? 5.145 -2.869 3.481 1.00 97.19 84 ILE A C 1
ATOM 658 O O . ILE A 1 84 ? 5.190 -2.439 2.331 1.00 97.19 84 ILE A O 1
ATOM 662 N N . ILE A 1 85 ? 4.810 -4.130 3.753 1.00 97.62 85 ILE A N 1
ATOM 663 C CA . ILE A 1 85 ? 4.520 -5.125 2.713 1.00 97.62 85 ILE A CA 1
ATOM 664 C C . ILE A 1 85 ? 3.293 -4.724 1.894 1.00 97.62 85 ILE A C 1
ATOM 666 O O . ILE A 1 85 ? 3.318 -4.795 0.664 1.00 97.62 85 ILE A O 1
ATOM 670 N N . LEU A 1 86 ? 2.243 -4.239 2.559 1.00 97.88 86 LEU A N 1
ATOM 671 C CA . LEU A 1 86 ? 1.050 -3.723 1.893 1.00 97.88 86 LEU A CA 1
ATOM 672 C C . LEU A 1 86 ? 1.362 -2.496 1.026 1.00 97.88 86 LEU A C 1
ATOM 674 O O . LEU A 1 86 ? 0.860 -2.414 -0.094 1.00 97.88 86 LEU A O 1
ATOM 678 N N . ASP A 1 87 ? 2.204 -1.565 1.490 1.00 97.00 87 ASP A N 1
ATOM 679 C CA . ASP A 1 87 ? 2.628 -0.412 0.682 1.00 97.00 87 ASP A CA 1
ATOM 680 C C . ASP A 1 87 ? 3.453 -0.850 -0.541 1.00 97.00 87 ASP A C 1
ATOM 682 O O . ASP A 1 87 ? 3.181 -0.407 -1.658 1.00 97.00 87 ASP A O 1
ATOM 686 N N . VAL A 1 88 ? 4.402 -1.777 -0.367 1.00 97.19 88 VAL A N 1
ATOM 687 C CA . VAL A 1 88 ? 5.218 -2.326 -1.464 1.00 97.19 88 VAL A CA 1
ATOM 688 C C . VAL A 1 88 ? 4.338 -2.997 -2.522 1.00 97.19 88 VAL A C 1
ATOM 690 O O . VAL A 1 88 ? 4.452 -2.671 -3.707 1.00 97.19 88 VAL A O 1
ATOM 693 N N . LEU A 1 89 ? 3.432 -3.891 -2.116 1.00 97.56 89 LEU A N 1
ATOM 694 C CA . LEU A 1 89 ? 2.520 -4.587 -3.030 1.00 97.56 89 LEU A CA 1
ATOM 695 C C . LEU A 1 89 ? 1.502 -3.639 -3.668 1.00 97.56 89 LEU A C 1
ATOM 697 O O . LEU A 1 89 ? 1.213 -3.742 -4.860 1.00 97.56 89 LEU A O 1
ATOM 701 N N . GLY A 1 90 ? 0.986 -2.676 -2.908 1.00 96.56 90 GLY A N 1
ATOM 702 C CA . GLY A 1 90 ? 0.057 -1.681 -3.424 1.00 96.56 90 GLY A CA 1
ATOM 703 C C . GLY A 1 90 ? 0.699 -0.762 -4.466 1.00 96.56 90 GLY A C 1
ATOM 704 O O . GLY A 1 90 ? 0.099 -0.500 -5.507 1.00 96.56 90 GLY A O 1
ATOM 705 N N . ARG A 1 91 ? 1.957 -0.343 -4.267 1.00 93.75 91 ARG A N 1
ATOM 706 C CA . ARG A 1 91 ? 2.738 0.396 -5.281 1.00 93.75 91 ARG A CA 1
ATOM 707 C C . ARG A 1 91 ? 3.080 -0.451 -6.498 1.00 93.75 91 ARG A C 1
ATOM 709 O O . ARG A 1 91 ? 3.148 0.084 -7.601 1.00 93.75 91 ARG A O 1
ATOM 716 N N . ALA A 1 92 ? 3.261 -1.755 -6.308 1.00 95.75 92 ALA A N 1
ATOM 717 C CA . ALA A 1 92 ? 3.404 -2.718 -7.395 1.00 95.75 92 ALA A CA 1
ATOM 718 C C . ALA A 1 92 ? 2.081 -3.008 -8.133 1.00 95.75 92 ALA A C 1
ATOM 720 O O . ALA A 1 92 ? 2.071 -3.795 -9.075 1.00 95.75 92 ALA A O 1
ATOM 721 N N . ARG A 1 93 ? 0.979 -2.350 -7.742 1.00 94.75 93 ARG A N 1
ATOM 722 C CA . ARG A 1 93 ? -0.372 -2.519 -8.291 1.00 94.75 93 ARG A CA 1
ATOM 723 C C . ARG A 1 93 ? -0.947 -3.927 -8.101 1.00 94.75 93 ARG A C 1
ATOM 725 O O . ARG A 1 93 ? -1.710 -4.401 -8.940 1.00 94.75 93 ARG A O 1
ATOM 732 N N . HIS A 1 94 ? -0.617 -4.589 -6.991 1.00 96.50 94 HIS A N 1
ATOM 733 C CA . HIS A 1 94 ? -1.171 -5.903 -6.676 1.00 96.50 94 HIS A CA 1
ATOM 734 C C . HIS A 1 94 ? -2.695 -5.813 -6.425 1.00 96.50 94 HIS A C 1
ATOM 736 O O . HIS A 1 94 ? -3.123 -5.115 -5.496 1.00 96.50 94 HIS A O 1
ATOM 742 N N . PRO A 1 95 ? -3.533 -6.506 -7.221 1.00 94.88 95 PRO A N 1
ATOM 743 C CA . PRO A 1 95 ? -4.974 -6.249 -7.272 1.00 94.88 95 PRO A CA 1
ATOM 744 C C . PRO A 1 95 ? -5.699 -6.600 -5.970 1.00 94.88 95 PRO A C 1
ATOM 746 O O . PRO A 1 95 ? -6.587 -5.862 -5.544 1.00 94.88 95 PRO A O 1
ATOM 749 N N . ASP A 1 96 ? -5.302 -7.686 -5.306 1.00 95.88 96 ASP A N 1
ATOM 750 C CA . ASP A 1 96 ? -5.927 -8.124 -4.054 1.00 95.88 96 ASP A CA 1
ATOM 751 C C . ASP A 1 96 ? -5.696 -7.114 -2.918 1.00 95.88 96 ASP A C 1
ATOM 753 O O . ASP A 1 96 ? -6.632 -6.739 -2.212 1.00 95.88 96 ASP A O 1
ATOM 757 N N . VAL A 1 97 ? -4.473 -6.585 -2.804 1.00 97.12 97 VAL A N 1
ATOM 758 C CA . VAL A 1 97 ? -4.117 -5.590 -1.777 1.00 97.12 97 VAL A CA 1
ATOM 759 C C . VAL A 1 97 ? -4.878 -4.286 -2.003 1.00 97.12 97 VAL A C 1
ATOM 761 O O . VAL A 1 97 ? -5.429 -3.731 -1.055 1.00 97.12 97 VAL A O 1
ATOM 764 N N . ILE A 1 98 ? -4.971 -3.821 -3.254 1.00 96.12 98 ILE A N 1
ATOM 765 C CA . ILE A 1 98 ? -5.746 -2.620 -3.598 1.00 96.12 98 ILE A CA 1
ATOM 766 C C . ILE A 1 98 ? -7.235 -2.831 -3.300 1.00 96.12 98 ILE A C 1
ATOM 768 O O . ILE A 1 98 ? -7.869 -1.965 -2.695 1.00 96.12 98 ILE A O 1
ATOM 772 N N . SER A 1 99 ? -7.794 -3.982 -3.686 1.00 96.38 99 SER A N 1
ATOM 773 C CA . SER A 1 99 ? -9.203 -4.302 -3.442 1.00 96.38 99 SER A CA 1
ATOM 774 C C . SER A 1 99 ? -9.525 -4.339 -1.947 1.00 96.38 99 SER A C 1
ATOM 776 O O . SER A 1 99 ? -10.502 -3.727 -1.511 1.00 96.38 99 SER A O 1
ATOM 778 N N . LYS A 1 100 ? -8.687 -5.006 -1.147 1.00 97.25 100 LYS A N 1
ATOM 779 C CA . LYS A 1 100 ? -8.849 -5.086 0.310 1.00 97.25 100 LYS A CA 1
ATOM 780 C C . LYS A 1 100 ? -8.679 -3.727 0.983 1.00 97.25 100 LYS A C 1
ATOM 782 O O . LYS A 1 100 ? -9.511 -3.373 1.811 1.00 97.25 100 LYS A O 1
ATOM 787 N N . ALA A 1 101 ? -7.694 -2.925 0.571 1.00 97.00 101 ALA A N 1
ATOM 788 C CA . ALA A 1 101 ? -7.521 -1.561 1.071 1.00 97.00 101 ALA A CA 1
ATOM 789 C C . ALA A 1 101 ? -8.750 -0.686 0.793 1.00 97.00 101 ALA A C 1
ATOM 791 O O . ALA A 1 101 ? -9.229 -0.009 1.700 1.00 97.00 101 ALA A O 1
ATOM 792 N N . ARG A 1 102 ? -9.310 -0.755 -0.423 1.00 95.81 102 ARG A N 1
ATOM 793 C CA . ARG A 1 102 ? -10.531 -0.022 -0.788 1.00 95.81 102 ARG A CA 1
ATOM 794 C C . ARG A 1 102 ? -11.719 -0.449 0.074 1.00 95.81 102 ARG A C 1
ATOM 796 O O . ARG A 1 102 ? -12.367 0.406 0.663 1.00 95.81 102 ARG A O 1
ATOM 803 N N . LYS A 1 103 ? -11.954 -1.757 0.213 1.00 96.81 103 LYS A N 1
ATOM 804 C CA . LYS A 1 103 ? -13.036 -2.298 1.055 1.00 96.81 103 LYS A CA 1
ATOM 805 C C . LYS A 1 103 ? -12.892 -1.889 2.522 1.00 96.81 103 LYS A C 1
ATOM 807 O O . LYS A 1 103 ? -13.873 -1.480 3.135 1.00 96.81 103 LYS A O 1
ATOM 812 N N . ALA A 1 104 ? -11.682 -1.974 3.072 1.00 96.44 104 ALA A N 1
ATOM 813 C CA . ALA A 1 104 ? -11.398 -1.565 4.444 1.00 96.44 104 ALA A CA 1
ATOM 814 C C . ALA A 1 104 ? -11.625 -0.059 4.641 1.00 96.44 104 ALA A C 1
ATOM 816 O O . ALA A 1 104 ? -12.216 0.351 5.637 1.00 96.44 104 ALA A O 1
ATOM 817 N N . PHE A 1 105 ? -11.208 0.766 3.675 1.00 96.00 105 PHE A N 1
ATOM 818 C CA . PHE A 1 105 ? -11.479 2.200 3.686 1.00 96.00 105 PHE A CA 1
ATOM 819 C C . PHE A 1 105 ? -12.976 2.509 3.611 1.00 96.00 105 PHE A C 1
ATOM 821 O O . PHE A 1 105 ? -13.456 3.354 4.360 1.00 96.00 105 PHE A O 1
ATOM 828 N N . ASP A 1 106 ? -13.721 1.806 2.759 1.00 95.50 106 ASP A N 1
ATOM 829 C CA . ASP A 1 106 ? -15.164 1.995 2.625 1.00 95.50 106 ASP A CA 1
ATOM 830 C C . ASP A 1 106 ? -15.911 1.641 3.915 1.00 95.50 106 ASP A C 1
ATOM 832 O O . ASP A 1 106 ? -16.709 2.447 4.396 1.00 95.50 106 ASP A O 1
ATOM 836 N N . ALA A 1 107 ? -15.588 0.498 4.524 1.00 95.69 107 ALA A N 1
ATOM 837 C CA . ALA A 1 107 ? -16.157 0.089 5.806 1.00 95.69 107 ALA A CA 1
ATOM 838 C C . ALA A 1 107 ? -15.805 1.071 6.936 1.00 95.69 107 ALA A C 1
ATOM 840 O O . ALA A 1 107 ? -16.668 1.433 7.735 1.00 95.69 107 ALA A O 1
ATOM 841 N N . HIS A 1 108 ? -14.556 1.543 6.976 1.00 94.69 108 HIS A N 1
ATOM 842 C CA . HIS A 1 108 ? -14.117 2.529 7.958 1.00 94.69 108 HIS A CA 1
ATOM 843 C C . HIS A 1 108 ? -14.835 3.867 7.788 1.00 94.69 108 HIS A C 1
ATOM 845 O O . HIS A 1 108 ? -15.302 4.434 8.768 1.00 94.69 108 HIS A O 1
ATOM 851 N N . TYR A 1 109 ? -14.953 4.357 6.554 1.00 94.00 109 TYR A N 1
ATOM 852 C CA . TYR A 1 109 ? -15.644 5.604 6.252 1.00 94.00 109 TYR A CA 1
ATOM 853 C C . TYR A 1 109 ? -17.114 5.550 6.678 1.00 94.00 109 TYR A C 1
ATOM 855 O O . TYR A 1 109 ? -17.563 6.449 7.380 1.00 94.00 109 TYR A O 1
ATOM 863 N N . ALA A 1 110 ? -17.840 4.491 6.300 1.00 92.69 110 ALA A N 1
ATOM 864 C CA . ALA A 1 110 ? -19.237 4.311 6.695 1.00 92.69 110 ALA A CA 1
ATOM 865 C C . ALA A 1 110 ? -19.369 4.261 8.223 1.00 92.69 110 ALA A C 1
ATOM 867 O O . ALA A 1 110 ? -20.178 4.972 8.806 1.00 92.69 110 ALA A O 1
ATOM 868 N N . SER A 1 111 ? -18.493 3.508 8.892 1.00 92.00 111 SER A N 1
ATOM 869 C CA . SER A 1 111 ? -18.479 3.443 10.353 1.00 92.00 111 SER A CA 1
ATOM 870 C C . SER A 1 111 ? -18.238 4.802 11.012 1.00 92.00 111 SER A C 1
ATOM 872 O O . SER A 1 111 ? -18.932 5.154 11.962 1.00 92.00 111 SER A O 1
ATOM 874 N N . VAL A 1 112 ? -17.296 5.598 10.504 1.00 90.38 112 VAL A N 1
ATOM 875 C CA . VAL A 1 112 ? -16.996 6.915 11.078 1.00 90.38 112 VAL A CA 1
ATOM 876 C C . VAL A 1 112 ? -18.115 7.920 10.817 1.00 90.38 112 VAL A C 1
ATOM 878 O O . VAL A 1 112 ? -18.450 8.685 11.711 1.00 90.38 112 VAL A O 1
ATOM 881 N N . MET A 1 113 ? -18.688 7.927 9.613 1.00 89.38 113 MET A N 1
ATOM 882 C CA . MET A 1 113 ? -19.608 8.983 9.180 1.00 89.38 113 MET A CA 1
ATOM 883 C C . MET A 1 113 ? -21.082 8.691 9.478 1.00 89.38 113 MET A C 1
ATOM 885 O O . MET A 1 113 ? -21.868 9.630 9.578 1.00 89.38 113 MET A O 1
ATOM 889 N N . GLU A 1 114 ? -21.472 7.419 9.580 1.00 89.12 114 GLU A N 1
ATOM 890 C CA . GLU A 1 114 ? -22.880 7.007 9.686 1.00 89.12 114 GLU A CA 1
ATOM 891 C C . GLU A 1 114 ? -23.250 6.488 11.083 1.00 89.12 114 GLU A C 1
ATOM 893 O O . GLU A 1 114 ? -24.437 6.405 11.404 1.00 89.12 114 GLU A O 1
ATOM 898 N N . THR A 1 115 ? -22.269 6.153 11.933 1.00 86.19 115 THR A N 1
ATOM 899 C CA . THR A 1 115 ? -22.550 5.708 13.308 1.00 86.19 115 THR A CA 1
ATOM 900 C C . THR A 1 115 ? -23.059 6.888 14.144 1.00 86.19 115 THR A C 1
ATOM 902 O O . THR A 1 115 ? -22.352 7.892 14.254 1.00 86.19 115 THR A O 1
ATOM 905 N N . PRO A 1 116 ? -24.248 6.787 14.770 1.00 83.12 116 PRO A N 1
ATOM 906 C CA . PRO A 1 116 ? -24.770 7.845 15.626 1.00 83.12 116 PRO A CA 1
ATOM 907 C C . PRO A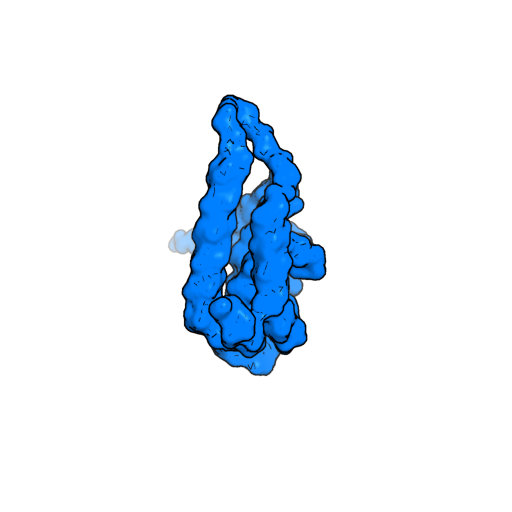 1 116 ? -23.845 8.155 16.806 1.00 83.12 116 PRO A C 1
ATOM 909 O O . PRO A 1 116 ? -23.201 7.260 17.363 1.00 83.12 116 PRO A O 1
ATOM 912 N N . GLU A 1 117 ? -23.837 9.416 17.240 1.00 79.00 117 GLU A N 1
ATOM 913 C CA . GLU A 1 117 ? -23.085 9.832 18.424 1.00 79.00 117 GLU A CA 1
ATOM 914 C C . GLU A 1 117 ? -23.454 8.977 19.648 1.00 79.00 117 GLU A C 1
ATOM 916 O O . GLU A 1 117 ? -24.625 8.724 19.939 1.00 79.00 117 GLU A O 1
ATOM 921 N N . GLY A 1 118 ? -22.431 8.504 20.363 1.00 77.19 118 GLY A N 1
ATOM 922 C CA . GLY A 1 118 ? -22.588 7.652 21.543 1.00 77.19 118 GLY A CA 1
ATOM 923 C C . GLY A 1 118 ? -22.724 6.152 21.258 1.00 77.19 118 GLY A C 1
ATOM 924 O O . GLY A 1 118 ? -22.714 5.372 22.210 1.00 77.19 118 GLY A O 1
ATOM 925 N N . GLN A 1 119 ? -22.798 5.718 19.993 1.00 81.94 119 GLN A N 1
ATOM 926 C CA . GLN A 1 119 ? -22.707 4.298 19.638 1.00 81.94 119 GLN A CA 1
ATOM 927 C C . GLN A 1 119 ? -21.269 3.888 19.283 1.00 81.94 119 GLN A C 1
ATOM 929 O O . GLN A 1 119 ? -20.523 4.673 18.693 1.00 81.94 119 GLN A O 1
ATOM 934 N N . PRO A 1 120 ? -20.847 2.659 19.638 1.00 83.31 120 PRO A N 1
ATOM 935 C CA . PRO A 1 120 ? -19.514 2.184 19.309 1.00 83.31 120 PRO A CA 1
ATOM 936 C C . PRO A 1 120 ? -19.385 1.976 17.799 1.00 83.31 120 PRO A C 1
ATOM 938 O O . PRO A 1 120 ? -20.130 1.209 17.190 1.00 83.31 120 PRO A O 1
ATOM 941 N N . GLN A 1 121 ? -18.392 2.633 17.210 1.00 85.25 121 GLN A N 1
ATOM 942 C CA . GLN A 1 121 ? -17.997 2.410 15.825 1.00 85.25 121 GLN A CA 1
ATOM 943 C C . GLN A 1 121 ? -17.433 0.990 15.656 1.00 85.25 121 GLN A C 1
ATOM 945 O O . GLN A 1 121 ? -16.599 0.539 16.444 1.00 85.25 121 GLN A O 1
ATOM 950 N N . ALA A 1 122 ? -17.863 0.289 14.608 1.00 86.00 122 ALA A N 1
ATOM 951 C CA . ALA A 1 122 ? -17.385 -1.051 14.250 1.00 86.00 122 ALA A CA 1
ATOM 952 C C . ALA A 1 122 ? -16.491 -1.008 12.998 1.00 86.00 122 ALA A C 1
ATOM 954 O O . ALA A 1 122 ? -16.485 -0.019 12.279 1.00 86.00 122 ALA A O 1
ATOM 955 N N . ASN A 1 123 ? -15.738 -2.067 12.688 1.00 87.19 123 ASN A N 1
ATOM 956 C CA . ASN A 1 123 ? -14.972 -2.169 11.428 1.00 87.19 123 ASN A CA 1
ATOM 957 C C . ASN A 1 123 ? -13.986 -1.009 11.173 1.00 87.19 123 ASN A C 1
ATOM 959 O O . ASN A 1 123 ? -13.764 -0.592 10.035 1.00 87.19 123 ASN A O 1
ATOM 963 N N . LEU A 1 124 ? -13.401 -0.459 12.238 1.00 92.44 124 LEU A N 1
ATOM 964 C CA . LEU A 1 124 ? -12.388 0.578 12.108 1.00 92.44 124 LEU A CA 1
ATOM 965 C C . LEU A 1 124 ? -11.078 -0.021 11.598 1.00 92.44 124 LEU A C 1
ATOM 967 O O . LEU A 1 124 ? -10.635 -1.066 12.074 1.00 92.44 124 LEU A O 1
ATOM 971 N N . ILE A 1 125 ? -10.408 0.688 10.689 1.00 94.00 125 ILE A N 1
ATOM 972 C CA . ILE A 1 125 ? -9.034 0.348 10.328 1.00 94.00 125 ILE A CA 1
ATOM 973 C C . ILE A 1 125 ? -8.151 0.470 11.577 1.00 94.00 125 ILE A C 1
ATOM 975 O O . ILE A 1 125 ? -8.175 1.500 12.273 1.00 94.00 125 ILE A O 1
ATOM 979 N N . SER A 1 126 ? -7.352 -0.574 11.821 1.00 91.31 126 SER A N 1
ATOM 980 C CA . SER A 1 126 ? -6.336 -0.591 12.876 1.00 91.31 126 SER A CA 1
ATOM 981 C C . SER A 1 126 ? -5.430 0.643 12.771 1.00 91.31 126 SER A C 1
ATOM 983 O O . SER A 1 126 ? -5.002 0.962 11.658 1.00 91.31 126 SER A O 1
ATOM 985 N N . PRO A 1 127 ? -5.112 1.336 13.882 1.00 89.75 127 PRO A N 1
ATOM 986 C CA . PRO A 1 127 ? -4.239 2.511 13.873 1.00 89.75 127 PRO A CA 1
ATOM 987 C C . PRO A 1 127 ? -2.949 2.323 13.062 1.00 89.75 127 PRO A C 1
ATOM 989 O O . PRO A 1 127 ? -2.621 3.194 12.257 1.00 89.75 127 PRO A O 1
ATOM 992 N N . ASP A 1 128 ? -2.302 1.161 13.180 1.00 89.94 128 ASP A N 1
ATOM 993 C CA . ASP A 1 128 ? -1.046 0.838 12.486 1.00 89.94 128 ASP A CA 1
ATOM 994 C C . ASP A 1 128 ? -1.197 0.768 10.956 1.00 89.94 128 ASP A C 1
ATOM 996 O O . ASP A 1 128 ? -0.241 0.993 10.215 1.00 89.94 128 ASP A O 1
ATOM 1000 N N . LEU A 1 129 ? -2.407 0.487 10.458 1.00 95.06 129 LEU A N 1
ATOM 1001 C CA . LEU A 1 129 ? -2.697 0.347 9.029 1.00 95.06 129 LEU A CA 1
ATOM 1002 C C . LEU A 1 129 ? -3.328 1.592 8.399 1.00 95.06 129 LEU A C 1
ATOM 1004 O O . LEU A 1 129 ? -3.353 1.683 7.170 1.00 95.06 129 LEU A O 1
ATOM 1008 N N . ARG A 1 130 ? -3.826 2.558 9.188 1.00 93.75 130 ARG A N 1
ATOM 1009 C CA . ARG A 1 130 ? -4.571 3.724 8.663 1.00 93.75 130 ARG A CA 1
ATOM 1010 C C . ARG A 1 130 ? -3.780 4.485 7.614 1.00 93.75 130 ARG A C 1
ATOM 1012 O O . ARG A 1 130 ? -4.266 4.669 6.502 1.00 93.75 130 ARG A O 1
ATOM 1019 N N . THR A 1 131 ? -2.550 4.873 7.940 1.00 93.12 131 THR A N 1
ATOM 1020 C CA . THR A 1 131 ? -1.691 5.646 7.033 1.00 93.12 131 THR A CA 1
ATOM 1021 C C . THR A 1 131 ? -1.461 4.910 5.715 1.00 93.12 131 THR A C 1
ATOM 1023 O O . THR A 1 131 ? -1.604 5.504 4.642 1.00 93.12 131 THR A O 1
ATOM 1026 N N . THR A 1 132 ? -1.161 3.611 5.777 1.00 96.19 132 THR A N 1
ATOM 1027 C CA . THR A 1 132 ? -0.946 2.787 4.583 1.00 96.19 132 THR A CA 1
ATOM 1028 C C . THR A 1 132 ? -2.221 2.665 3.757 1.00 96.19 132 THR A C 1
ATOM 1030 O O . THR A 1 132 ? -2.195 2.950 2.562 1.00 96.19 132 THR A O 1
ATOM 1033 N N . ILE A 1 133 ? -3.358 2.314 4.364 1.00 96.12 133 ILE A N 1
ATOM 1034 C CA . ILE A 1 133 ? -4.621 2.130 3.636 1.00 96.12 133 ILE A CA 1
ATOM 1035 C C . ILE A 1 133 ? -5.092 3.442 3.001 1.00 96.12 133 ILE A C 1
ATOM 1037 O O . ILE A 1 133 ? -5.484 3.443 1.832 1.00 96.12 133 ILE A O 1
ATOM 1041 N N . TYR A 1 134 ? -4.994 4.569 3.710 1.00 94.81 134 TYR A N 1
ATOM 1042 C CA . TYR A 1 134 ? -5.324 5.887 3.159 1.00 94.81 134 TYR A CA 1
ATOM 1043 C C . TYR A 1 134 ? -4.440 6.229 1.963 1.00 94.81 134 TYR A C 1
ATOM 1045 O O . TYR A 1 134 ? -4.944 6.635 0.915 1.00 94.81 134 TYR A O 1
ATOM 1053 N N . SER A 1 135 ? -3.131 5.998 2.084 1.00 93.25 135 SER A N 1
ATOM 1054 C CA . SER A 1 135 ? -2.173 6.235 1.002 1.00 93.25 135 SER A CA 1
ATOM 1055 C C . SER A 1 135 ? -2.474 5.372 -0.226 1.00 93.25 135 SER A C 1
ATOM 1057 O O . SER A 1 135 ? -2.446 5.868 -1.353 1.00 93.25 135 SER A O 1
ATOM 1059 N N . LEU A 1 136 ? -2.798 4.092 -0.027 1.00 94.62 136 LEU A N 1
ATOM 1060 C CA . LEU A 1 136 ? -3.165 3.176 -1.109 1.00 94.62 136 LEU A CA 1
ATOM 1061 C C . LEU A 1 136 ? -4.471 3.580 -1.796 1.00 94.62 136 LEU A C 1
ATOM 1063 O O . LEU A 1 136 ? -4.560 3.513 -3.023 1.00 94.62 136 LEU A O 1
ATOM 1067 N N . CYS A 1 137 ? -5.469 4.027 -1.035 1.00 93.88 137 CYS A N 1
ATOM 1068 C CA . CYS A 1 137 ? -6.737 4.478 -1.598 1.00 93.88 137 CYS A CA 1
ATOM 1069 C C . CYS A 1 137 ? -6.571 5.786 -2.377 1.00 93.88 137 CYS A C 1
ATOM 1071 O O . CYS A 1 137 ? -7.064 5.876 -3.497 1.00 93.88 137 CYS A O 1
ATOM 1073 N N . LEU A 1 138 ? -5.827 6.768 -1.852 1.00 91.75 138 LEU A N 1
ATOM 1074 C CA . LEU A 1 138 ? -5.560 8.034 -2.551 1.00 91.75 138 LEU A CA 1
ATOM 1075 C C . LEU A 1 138 ? -4.877 7.823 -3.899 1.00 91.75 138 LEU A C 1
ATOM 1077 O O . LEU A 1 138 ? -5.286 8.416 -4.894 1.00 91.75 138 LEU A O 1
ATOM 1081 N N . ARG A 1 139 ? -3.876 6.937 -3.948 1.00 87.00 139 ARG A N 1
ATOM 1082 C CA . ARG A 1 139 ? -3.139 6.621 -5.182 1.00 87.00 139 ARG A CA 1
ATOM 1083 C C . ARG A 1 139 ? -4.031 6.084 -6.302 1.00 87.00 139 ARG A C 1
ATOM 1085 O O . ARG A 1 139 ? -3.686 6.256 -7.464 1.00 87.00 139 ARG A O 1
ATOM 1092 N N . ASN A 1 140 ? -5.143 5.432 -5.960 1.00 79.31 140 ASN A N 1
ATOM 1093 C CA . ASN A 1 140 ? -6.003 4.719 -6.910 1.00 79.31 140 ASN A CA 1
ATOM 1094 C C . ASN A 1 140 ? -7.440 5.279 -6.987 1.00 79.31 140 ASN A C 1
ATOM 1096 O O . ASN A 1 140 ? -8.270 4.733 -7.709 1.00 79.31 140 ASN A O 1
ATOM 1100 N N . GLY A 1 141 ? -7.768 6.310 -6.204 1.00 79.50 141 GLY A N 1
ATOM 1101 C CA . GLY A 1 141 ? -9.152 6.675 -5.876 1.00 79.50 141 GLY A CA 1
ATOM 1102 C C . GLY A 1 141 ? -9.644 8.022 -6.405 1.00 79.50 141 GLY A C 1
ATOM 1103 O O . GLY A 1 141 ? -10.843 8.288 -6.354 1.00 79.50 141 GLY A O 1
ATOM 1104 N N . GLY A 1 142 ? -8.743 8.867 -6.910 1.00 85.81 142 GLY A N 1
ATOM 1105 C CA . GLY A 1 142 ? -9.093 10.168 -7.482 1.00 85.81 142 GLY A CA 1
ATOM 1106 C C . GLY A 1 142 ? -9.762 11.134 -6.492 1.00 85.81 142 GLY A C 1
ATOM 1107 O O . GLY A 1 142 ? -9.600 11.032 -5.273 1.00 85.81 142 GLY A O 1
ATOM 1108 N N . ALA A 1 143 ? -10.513 12.097 -7.034 1.00 89.62 143 ALA A N 1
ATOM 1109 C CA . ALA A 1 143 ? -11.089 13.204 -6.269 1.00 89.62 143 ALA A CA 1
ATOM 1110 C C . ALA A 1 143 ? -12.102 12.756 -5.200 1.00 89.62 143 ALA A C 1
ATOM 1112 O O . ALA A 1 143 ? -12.121 13.315 -4.108 1.00 89.62 143 ALA A O 1
ATOM 1113 N N . GLU A 1 144 ? -12.916 11.736 -5.482 1.00 92.06 144 GLU A N 1
ATOM 1114 C CA . GLU A 1 144 ? -13.927 11.233 -4.542 1.00 92.06 144 GLU A CA 1
ATOM 1115 C C . GLU A 1 144 ? -13.281 10.691 -3.258 1.00 92.06 144 GLU A C 1
ATOM 1117 O O . GLU A 1 144 ? -13.649 11.084 -2.151 1.00 92.06 144 GLU A O 1
ATOM 1122 N N . VAL A 1 145 ? -12.267 9.830 -3.396 1.00 92.50 145 VAL A N 1
ATOM 1123 C CA . VAL A 1 145 ? -11.552 9.259 -2.245 1.00 92.50 145 VAL A CA 1
ATOM 1124 C C . VAL A 1 145 ? -10.825 10.345 -1.455 1.00 92.50 145 VAL A C 1
ATOM 1126 O O . VAL A 1 145 ? -10.820 10.304 -0.225 1.00 92.50 145 VAL A O 1
ATOM 1129 N N . PHE A 1 146 ? -10.267 11.348 -2.139 1.00 91.19 146 PHE A N 1
ATOM 1130 C CA . PHE A 1 146 ? -9.663 12.504 -1.481 1.00 91.19 146 PHE A CA 1
ATOM 1131 C C . PHE A 1 146 ? -10.673 13.275 -0.616 1.00 91.19 146 PHE A C 1
ATOM 1133 O O . PHE A 1 146 ? -10.403 13.530 0.557 1.00 91.19 146 PHE A O 1
ATOM 1140 N N . GLN A 1 147 ? -11.863 13.577 -1.147 1.00 92.88 147 GLN A N 1
ATOM 1141 C CA . GLN A 1 147 ? -12.920 14.261 -0.389 1.00 92.88 147 GLN A CA 1
ATOM 1142 C C . GLN A 1 147 ? -13.390 13.441 0.819 1.00 92.88 147 GLN A C 1
ATOM 1144 O O . GLN A 1 147 ? -13.563 13.978 1.913 1.00 92.88 147 GLN A O 1
ATOM 1149 N N . ARG A 1 148 ? -13.536 12.122 0.659 1.00 93.75 148 ARG A N 1
ATOM 1150 C CA . ARG A 1 148 ? -13.921 11.223 1.757 1.00 93.75 148 ARG A CA 1
ATOM 1151 C C . ARG A 1 148 ? -12.878 11.189 2.877 1.00 93.75 148 ARG A C 1
ATOM 1153 O O . ARG A 1 148 ? -13.243 11.193 4.050 1.00 93.75 148 ARG A O 1
ATOM 1160 N N . LEU A 1 149 ? -11.590 11.215 2.540 1.00 90.44 149 LEU A N 1
ATOM 1161 C CA . LEU A 1 149 ? -10.517 11.300 3.536 1.00 90.44 149 LEU A CA 1
ATOM 1162 C C . LEU A 1 149 ? -10.503 12.630 4.291 1.00 90.44 149 LEU A C 1
ATOM 1164 O O . LEU A 1 149 ? -10.276 12.630 5.501 1.00 90.44 149 LEU A O 1
ATOM 1168 N N . LEU A 1 150 ? -10.775 13.744 3.606 1.00 90.25 150 LEU A N 1
ATOM 1169 C CA . LEU A 1 150 ? -10.944 15.043 4.261 1.00 90.25 150 LEU A CA 1
ATOM 1170 C C . LEU A 1 150 ? -12.126 15.030 5.238 1.00 90.25 150 LEU A C 1
ATOM 1172 O O . LEU A 1 150 ? -11.998 15.513 6.357 1.00 90.25 150 LEU A O 1
ATOM 1176 N N . ALA A 1 151 ? -13.258 14.438 4.855 1.00 90.44 151 ALA A N 1
ATOM 1177 C CA . ALA A 1 151 ? -14.418 14.350 5.738 1.00 90.44 151 ALA A CA 1
ATOM 1178 C C . ALA A 1 151 ? -14.109 13.564 7.027 1.00 90.44 151 ALA A C 1
ATOM 1180 O O . ALA A 1 151 ? -14.388 14.053 8.120 1.00 90.44 151 ALA A O 1
ATOM 1181 N N . VAL A 1 152 ? -13.468 12.393 6.917 1.00 87.69 152 VAL A N 1
ATOM 1182 C CA . VAL A 1 152 ? -13.096 11.561 8.080 1.00 87.69 152 VAL A CA 1
ATOM 1183 C C . VAL A 1 152 ? -12.097 12.267 8.999 1.00 87.69 152 VAL A C 1
ATOM 1185 O O . VAL A 1 152 ? -12.232 12.197 10.225 1.00 87.69 152 VAL A O 1
ATOM 1188 N N . SER A 1 153 ? -11.096 12.957 8.441 1.00 83.06 153 SER A N 1
ATOM 1189 C CA . SER A 1 153 ? -10.084 13.657 9.241 1.00 83.06 153 SER A CA 1
ATOM 1190 C C . SER A 1 153 ? -10.675 14.847 9.999 1.00 83.06 153 SER A C 1
ATOM 1192 O O . SER A 1 153 ? -10.379 15.020 11.180 1.00 83.06 153 SER A O 1
ATOM 1194 N N . LEU A 1 154 ? -11.567 15.611 9.362 1.00 81.44 154 LEU A N 1
ATOM 1195 C CA . LEU A 1 154 ? -12.268 16.723 10.000 1.00 81.44 154 LEU A CA 1
ATOM 1196 C C . LEU A 1 154 ? -13.249 16.218 11.062 1.00 81.44 154 LEU A C 1
ATOM 1198 O O . LEU A 1 154 ? -13.230 16.716 12.183 1.00 81.44 154 LEU A O 1
ATOM 1202 N N . HIS A 1 155 ? -14.045 15.187 10.769 1.00 79.50 155 HIS A N 1
ATOM 1203 C CA . HIS A 1 155 ? -14.968 14.602 11.746 1.00 79.50 155 HIS A CA 1
ATOM 1204 C C . HIS A 1 155 ? -14.237 14.172 13.031 1.00 79.50 155 HIS A C 1
ATOM 1206 O O . HIS A 1 155 ? -14.629 14.539 14.138 1.00 79.50 155 HIS A O 1
ATOM 1212 N N . SER A 1 156 ? -13.093 13.499 12.875 1.00 68.50 156 SER A N 1
ATOM 1213 C CA . SER A 1 156 ? -12.242 13.069 13.992 1.00 68.50 156 SER A CA 1
ATOM 1214 C C . SER A 1 156 ? -11.605 14.238 14.764 1.00 68.50 156 SER A C 1
ATOM 1216 O O . SER A 1 156 ? -11.358 14.114 15.962 1.00 68.50 156 SER A O 1
ATOM 1218 N N . ALA A 1 157 ? -11.325 15.366 14.100 1.00 62.81 157 ALA A N 1
ATOM 1219 C CA . ALA A 1 157 ? -10.700 16.546 14.703 1.00 62.81 157 ALA A CA 1
ATOM 1220 C C . ALA A 1 157 ? -11.693 17.471 15.430 1.00 62.81 157 ALA A C 1
ATOM 1222 O O . ALA A 1 157 ? -11.291 18.182 16.351 1.00 62.81 157 ALA A O 1
ATOM 1223 N N . PHE A 1 158 ? -12.973 17.466 15.042 1.00 54.19 158 PHE A N 1
ATOM 1224 C CA . PHE A 1 158 ? -14.003 18.337 15.625 1.00 54.19 158 PHE A CA 1
ATOM 1225 C C . PHE A 1 158 ? -14.852 17.670 16.719 1.00 54.19 158 PHE A C 1
ATOM 1227 O O . PHE A 1 158 ? -15.398 18.380 17.561 1.00 54.19 158 PHE A O 1
ATOM 1234 N N . LEU A 1 159 ? -14.894 16.336 16.797 1.00 51.38 159 LEU A N 1
ATOM 1235 C CA . LEU A 1 159 ? -15.517 15.594 17.908 1.00 51.38 159 LEU A CA 1
ATOM 1236 C C . LEU A 1 159 ? -15.000 15.981 19.318 1.00 51.38 159 LEU A C 1
ATOM 1238 O O . LEU A 1 159 ? -15.818 16.118 20.228 1.00 51.38 159 LEU A O 1
ATOM 1242 N N . PRO A 1 160 ? -13.692 16.232 19.546 1.00 47.88 160 PRO A N 1
ATOM 1243 C CA . PRO A 1 160 ? -13.192 16.628 20.866 1.00 47.88 160 PRO A CA 1
ATOM 1244 C C . PRO A 1 160 ? -13.625 18.033 21.313 1.00 47.88 160 PRO A C 1
ATOM 1246 O O . PRO A 1 160 ? -13.575 18.328 22.505 1.00 47.88 160 PRO A O 1
ATOM 1249 N N . LEU A 1 161 ? -14.028 18.915 20.388 1.00 41.50 161 LEU A N 1
ATOM 1250 C CA . LEU A 1 161 ? -14.345 20.316 20.702 1.00 41.50 161 LEU A CA 1
ATOM 1251 C C . LEU A 1 161 ? -1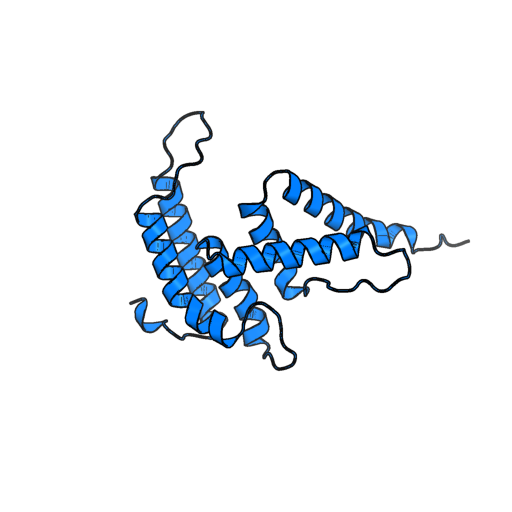5.754 20.505 21.279 1.00 41.50 161 LEU A C 1
ATOM 1253 O O . LEU A 1 161 ? -16.002 21.510 21.939 1.00 41.50 161 LEU A O 1
ATOM 1257 N N . PHE A 1 162 ? -16.652 19.537 21.090 1.00 45.72 162 PHE A N 1
ATOM 1258 C CA . PHE A 1 162 ? -18.016 19.575 21.629 1.00 45.72 162 PHE A CA 1
ATOM 1259 C C . PHE A 1 162 ? -18.195 18.763 22.925 1.00 45.72 162 PHE A C 1
ATOM 1261 O O . PHE A 1 162 ? -19.272 18.787 23.514 1.00 45.72 162 PHE A O 1
ATOM 1268 N N . LEU A 1 163 ? -17.147 18.076 23.399 1.00 45.81 163 LEU A N 1
ATOM 1269 C CA . LEU A 1 163 ? -17.195 17.210 24.588 1.00 45.81 163 LEU A CA 1
ATOM 1270 C C . LEU A 1 163 ? -16.683 17.859 25.885 1.00 45.81 163 LEU A C 1
ATOM 1272 O O . LEU A 1 163 ? -16.771 17.237 26.943 1.00 45.81 163 LEU A O 1
ATOM 1276 N N . PHE A 1 164 ? -16.185 19.098 25.847 1.00 41.00 164 PHE A N 1
ATOM 1277 C CA . PHE A 1 164 ? -15.858 19.843 27.066 1.00 41.00 164 PHE A CA 1
ATOM 1278 C C . PHE A 1 164 ? -17.031 20.751 27.464 1.00 41.00 164 PHE A C 1
ATOM 1280 O O . PHE A 1 164 ? -17.315 21.711 26.745 1.00 41.00 164 PHE A O 1
ATOM 1287 N N . PRO A 1 165 ? -17.715 20.504 28.599 1.00 44.12 165 PRO A N 1
ATOM 1288 C CA . PRO A 1 165 ? -18.673 21.466 29.117 1.00 44.12 165 PRO A CA 1
ATOM 1289 C C . PRO A 1 165 ? -17.910 22.720 29.558 1.00 44.12 165 PRO A C 1
ATOM 1291 O O . PRO A 1 165 ? -16.900 22.631 30.262 1.00 44.12 165 PRO A O 1
ATOM 1294 N N . LEU A 1 166 ? -18.383 23.891 29.124 1.00 41.62 166 LEU A N 1
ATOM 1295 C CA . LEU A 1 166 ? -17.887 25.177 29.613 1.00 41.62 166 LEU A CA 1
ATOM 1296 C C . LEU A 1 166 ? -18.039 25.221 31.144 1.00 41.62 166 LEU A C 1
ATOM 1298 O O . LEU A 1 166 ? -19.118 24.885 31.642 1.00 41.62 166 LEU A O 1
ATOM 1302 N N . PRO A 1 167 ? -16.994 25.610 31.896 1.00 48.41 167 PRO A N 1
ATOM 1303 C CA . PRO A 1 167 ? -17.111 25.776 33.336 1.00 48.41 167 PRO A CA 1
ATOM 1304 C C . PRO A 1 167 ? -18.111 26.900 33.634 1.00 48.41 167 PRO A C 1
ATOM 1306 O O . PRO A 1 167 ? -18.022 27.985 33.058 1.00 48.41 167 PRO A O 1
ATOM 1309 N N . SER A 1 168 ? -19.077 26.582 34.496 1.00 62.47 168 SER A N 1
ATOM 1310 C CA . SER A 1 168 ? -20.111 27.475 35.037 1.00 62.47 168 SER A CA 1
ATOM 1311 C C . SER A 1 168 ? -19.542 28.613 35.870 1.00 62.47 168 SER A C 1
ATOM 1313 O O . SER A 1 168 ? -18.622 28.310 36.665 1.00 62.47 168 SER A O 1
#

Sequence (168 aa):
MTRAYTGEDSYSVWSVLAQGLSSVRVLLQEMAYKAGDEVFFSELSPEEVGLNNLCTQLAMPVYEKFGFDPRPEDSNNDSLLRPIILDVLGRARHPDVISKARKAFDAHYASVMETPEGQPQANLISPDLRTTIYSLCLRNGGAEVFQRLLAVSLHSAFLPLFLFPLPS

Radius of gyration: 19.06 Å; chains: 1; bounding box: 46×43×56 Å

Foldseek 3Di:
DLVVLAVPQFLVVLVVVLVVLVVVLVVQVVVVDDDDPDDDPDDQDPVLLVSLVSLCRNLVNLCVVCPQAHDPPDDPRNLSNNLSSLLSNLSSVPPVSLVVLVVLLVLQLCQQPVDDPPDDRPSHDDPSNPVSSLVSCPVPPPPVSVVSVVVSVVSVVCVVVVPDDDDD